Protein AF-A0A9D2MVN5-F1 (afdb_monomer)

Sequence (74 aa):
DLLFWPVYISYTPQEWTSGTREEYAVQAGKICGHTLLINSLCSGDGYGGAAQFVNGAVQAELPLGQEGLLVVDV

Secondary structure (DSSP, 8-state):
--EEEEE-----HHHIIIIIHHHHHHHHHTT-SEEEEEE-B-SSS-B---EEEETTEEEEEPPTT---------

pLDDT: mean 97.03, std 1.96, range [86.69, 98.69]

Structure (mmCIF, N/CA/C/O backbone):
data_AF-A0A9D2MVN5-F1
#
_entry.id   AF-A0A9D2MVN5-F1
#
loop_
_atom_site.group_PDB
_atom_site.id
_atom_site.type_symbol
_atom_site.label_atom_id
_atom_site.label_alt_id
_atom_site.label_comp_id
_atom_site.label_asym_id
_atom_site.label_entity_id
_atom_site.label_seq_id
_atom_site.pdbx_PDB_ins_code
_atom_site.Cartn_x
_atom_site.Cartn_y
_atom_site.Cartn_z
_atom_site.occupancy
_atom_site.B_iso_or_equiv
_atom_site.auth_seq_id
_atom_site.auth_comp_id
_atom_site.auth_asym_id
_atom_site.auth_atom_id
_atom_site.pdbx_PDB_model_num
ATOM 1 N N . ASP A 1 1 ? -15.070 -1.181 11.488 1.00 90.25 1 ASP A N 1
ATOM 2 C CA . ASP A 1 1 ? -14.998 -0.143 10.441 1.00 90.25 1 ASP A CA 1
ATOM 3 C C . ASP A 1 1 ? -13.918 -0.488 9.440 1.00 90.25 1 ASP A C 1
ATOM 5 O O . ASP A 1 1 ? -12.952 -1.140 9.820 1.00 90.25 1 ASP A O 1
ATOM 9 N N . LEU A 1 2 ? -14.110 -0.087 8.186 1.00 97.25 2 LEU A N 1
ATOM 10 C CA . LEU A 1 2 ? -13.176 -0.315 7.088 1.00 97.25 2 LEU A CA 1
ATOM 11 C C . LEU A 1 2 ? -13.024 0.983 6.295 1.00 97.25 2 LEU A C 1
ATOM 13 O O . LEU A 1 2 ? -14.025 1.559 5.865 1.00 97.25 2 LEU A O 1
ATOM 17 N N . LEU A 1 3 ? -11.787 1.425 6.084 1.00 97.88 3 LEU A N 1
ATOM 18 C CA . LEU A 1 3 ? -11.472 2.579 5.248 1.00 97.88 3 LEU A CA 1
ATOM 19 C C . LEU A 1 3 ? -10.955 2.120 3.883 1.00 97.88 3 LEU A C 1
ATOM 21 O O . LEU A 1 3 ? -9.893 1.512 3.796 1.00 97.88 3 LEU A O 1
ATOM 25 N N . PHE A 1 4 ? -11.658 2.471 2.809 1.00 98.06 4 PHE A N 1
ATOM 26 C CA . PHE A 1 4 ? -11.091 2.436 1.460 1.00 98.06 4 PHE A CA 1
ATOM 27 C C . PHE A 1 4 ? -10.333 3.739 1.214 1.00 98.06 4 PHE A C 1
ATOM 29 O O . PHE A 1 4 ? -10.921 4.818 1.295 1.00 98.06 4 PHE A O 1
ATOM 36 N N . TRP A 1 5 ? -9.041 3.645 0.911 1.00 97.81 5 TRP A N 1
ATOM 37 C CA . TRP A 1 5 ? -8.159 4.794 0.748 1.00 97.81 5 TRP A CA 1
ATOM 38 C C . TRP A 1 5 ? -7.545 4.830 -0.660 1.00 97.81 5 TRP A C 1
ATOM 40 O O . TRP A 1 5 ? -6.396 4.423 -0.855 1.00 97.81 5 TRP A O 1
ATOM 50 N N . PRO A 1 6 ? -8.314 5.288 -1.668 1.00 97.81 6 PRO A N 1
ATOM 51 C CA . PRO A 1 6 ? -7.784 5.525 -3.001 1.00 97.81 6 PRO A CA 1
ATOM 52 C C . PRO A 1 6 ? -6.867 6.750 -2.985 1.00 97.81 6 PRO A C 1
ATOM 54 O O . PRO A 1 6 ? -7.270 7.840 -2.575 1.00 97.81 6 PRO A O 1
ATOM 57 N N . VAL A 1 7 ? -5.632 6.568 -3.437 1.00 96.38 7 VAL A N 1
ATOM 58 C CA . VAL A 1 7 ? -4.600 7.607 -3.500 1.00 96.38 7 VAL A CA 1
ATOM 59 C C . VAL A 1 7 ? -3.846 7.529 -4.824 1.00 96.38 7 VAL A C 1
ATOM 61 O O . VAL A 1 7 ? -3.868 6.507 -5.505 1.00 96.38 7 VAL A O 1
ATOM 64 N N . TYR A 1 8 ? -3.163 8.616 -5.180 1.00 96.81 8 TYR A N 1
ATOM 65 C CA . TYR A 1 8 ? -2.104 8.593 -6.184 1.00 96.81 8 TYR A CA 1
ATOM 66 C C . TYR A 1 8 ? -0.794 8.937 -5.490 1.00 96.81 8 TYR A C 1
ATOM 68 O O . TYR A 1 8 ? -0.611 10.067 -5.035 1.00 96.81 8 TYR A O 1
ATOM 76 N N . ILE A 1 9 ? 0.095 7.957 -5.390 1.00 96.56 9 ILE A N 1
ATOM 77 C CA . ILE A 1 9 ? 1.446 8.135 -4.866 1.00 96.56 9 ILE A CA 1
ATOM 78 C C . ILE A 1 9 ? 2.450 7.606 -5.883 1.00 96.56 9 ILE A C 1
ATOM 80 O O . ILE A 1 9 ? 2.245 6.554 -6.493 1.00 96.56 9 ILE A O 1
ATOM 84 N N . SER A 1 10 ? 3.542 8.347 -6.041 1.00 96.94 10 SER A N 1
ATOM 85 C CA . SER A 1 10 ? 4.591 8.081 -7.025 1.00 96.94 10 SER A CA 1
ATOM 86 C C . SER A 1 10 ? 5.924 7.688 -6.385 1.00 96.94 10 SER A C 1
ATOM 88 O O . SER A 1 10 ? 6.983 7.864 -6.989 1.00 96.94 10 SER A O 1
ATOM 90 N N . TYR A 1 11 ? 5.884 7.175 -5.148 1.00 97.19 11 TYR A N 1
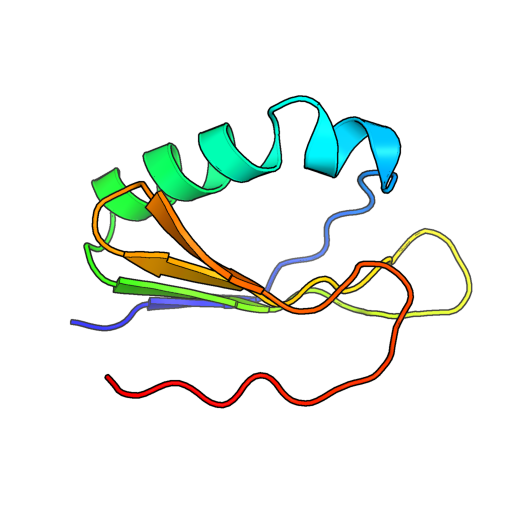ATOM 91 C CA . TYR A 1 11 ? 7.076 6.670 -4.474 1.00 97.19 11 TYR A CA 1
ATOM 92 C C . TYR A 1 11 ? 7.690 5.544 -5.288 1.00 97.19 11 TYR A C 1
ATOM 94 O O . TYR A 1 11 ? 7.024 4.568 -5.641 1.00 97.19 11 TYR A O 1
ATOM 102 N N . THR A 1 12 ? 8.985 5.665 -5.539 1.00 96.12 12 THR A N 1
ATOM 103 C CA . THR A 1 12 ? 9.765 4.590 -6.132 1.00 96.12 12 THR A CA 1
ATOM 104 C C . THR A 1 12 ? 9.728 3.350 -5.231 1.00 96.12 12 THR A C 1
ATOM 106 O O . THR A 1 12 ? 9.564 3.465 -4.010 1.00 96.12 12 THR A O 1
ATOM 109 N N . PRO A 1 13 ? 9.960 2.144 -5.784 1.00 95.88 13 PRO A N 1
ATOM 110 C CA . PRO A 1 13 ? 10.066 0.932 -4.975 1.00 95.88 13 PRO A CA 1
ATOM 111 C C . PRO A 1 13 ? 11.078 1.043 -3.831 1.00 95.88 13 PRO A C 1
ATOM 113 O O . PRO A 1 13 ? 10.856 0.491 -2.755 1.00 95.88 13 PRO A O 1
ATOM 116 N N . GLN A 1 14 ? 12.166 1.790 -4.039 1.00 97.06 14 GLN A N 1
ATOM 117 C CA . GLN A 1 14 ? 13.160 2.039 -3.002 1.00 97.06 14 GLN A CA 1
ATOM 118 C C . GLN A 1 14 ? 12.589 2.893 -1.868 1.00 97.06 14 GLN A C 1
ATOM 120 O O . GLN A 1 14 ? 12.714 2.500 -0.716 1.00 97.06 14 GLN A O 1
ATOM 125 N N . GLU A 1 15 ? 11.957 4.029 -2.166 1.00 97.38 15 GLU A N 1
ATOM 126 C CA . GLU A 1 15 ? 11.362 4.898 -1.140 1.00 97.38 15 GLU A CA 1
ATOM 127 C C . GLU A 1 15 ? 10.288 4.153 -0.344 1.00 97.38 15 GLU A C 1
ATOM 129 O O . GLU A 1 15 ? 10.336 4.134 0.885 1.00 97.38 15 GLU A O 1
ATOM 134 N N . TRP A 1 16 ? 9.388 3.450 -1.041 1.00 97.19 16 TRP A N 1
ATOM 135 C CA . TRP A 1 16 ? 8.317 2.685 -0.405 1.00 97.19 16 TRP A CA 1
ATOM 136 C C . TRP A 1 16 ? 8.855 1.659 0.597 1.00 97.19 16 TRP A C 1
ATOM 138 O O . TRP A 1 16 ? 8.407 1.608 1.741 1.00 97.19 16 TRP A O 1
ATOM 148 N N . THR A 1 17 ? 9.860 0.881 0.186 1.00 95.19 17 THR A N 1
ATOM 149 C CA . THR A 1 17 ? 10.459 -0.183 1.010 1.00 95.19 17 THR A CA 1
ATOM 150 C C . THR A 1 17 ? 11.457 0.325 2.052 1.00 95.19 17 THR A C 1
ATOM 152 O O . THR A 1 17 ? 11.838 -0.435 2.940 1.00 95.19 17 THR A O 1
ATOM 155 N N . SER A 1 18 ? 11.856 1.600 1.990 1.00 97.06 18 SER A N 1
ATOM 156 C CA . SER A 1 18 ? 12.813 2.220 2.922 1.00 97.06 18 SER A CA 1
ATOM 157 C C . SER A 1 18 ? 12.140 2.889 4.129 1.00 97.06 18 SER A C 1
ATOM 159 O O . SER A 1 18 ? 12.738 3.762 4.754 1.00 97.06 18 SER A O 1
ATOM 161 N N . GLY A 1 19 ? 10.912 2.488 4.470 1.00 95.75 19 GLY A N 1
ATOM 162 C CA . GLY A 1 19 ? 10.195 2.942 5.668 1.00 95.75 19 GLY A CA 1
ATOM 163 C C . GLY A 1 19 ? 8.921 3.744 5.393 1.00 95.75 19 GLY A C 1
ATOM 164 O O . GLY A 1 19 ? 8.061 3.841 6.268 1.00 95.75 19 GLY A O 1
ATOM 165 N N . THR A 1 20 ? 8.748 4.289 4.182 1.00 97.94 20 THR A N 1
ATOM 166 C CA . THR A 1 20 ? 7.545 5.066 3.831 1.00 97.94 20 THR A CA 1
ATOM 167 C C . THR A 1 20 ? 6.272 4.225 3.942 1.00 97.94 20 THR A C 1
ATOM 169 O O . THR A 1 20 ? 5.250 4.718 4.419 1.00 97.94 20 THR A O 1
ATOM 172 N N . ARG A 1 21 ? 6.328 2.942 3.565 1.00 97.75 21 ARG A N 1
ATOM 173 C CA . ARG A 1 21 ? 5.210 2.001 3.714 1.00 97.75 21 ARG A CA 1
ATOM 174 C C . ARG A 1 21 ? 4.738 1.890 5.167 1.00 97.75 21 ARG A C 1
ATOM 176 O O . ARG A 1 21 ? 3.541 1.970 5.444 1.00 97.75 21 ARG A O 1
ATOM 183 N N . GLU A 1 22 ? 5.666 1.701 6.099 1.00 98.56 22 GLU A N 1
ATOM 184 C CA . GLU A 1 22 ? 5.375 1.560 7.527 1.00 98.56 22 GLU A CA 1
ATOM 185 C C . GLU A 1 22 ? 4.808 2.856 8.110 1.00 98.56 22 GLU A C 1
ATOM 187 O O . GLU A 1 22 ? 3.848 2.822 8.881 1.00 98.56 22 GLU A O 1
ATOM 192 N N . GLU A 1 23 ? 5.346 4.008 7.706 1.00 98.25 23 GLU A N 1
ATOM 193 C CA . GLU A 1 23 ? 4.807 5.310 8.098 1.00 98.25 23 GLU A CA 1
ATOM 194 C C . GLU A 1 23 ? 3.350 5.472 7.649 1.00 98.25 23 GLU A C 1
ATOM 196 O O . GLU A 1 23 ? 2.508 5.902 8.442 1.00 98.25 23 GLU A O 1
ATOM 201 N N . TYR A 1 24 ? 3.025 5.067 6.416 1.00 97.69 24 TYR A N 1
ATOM 202 C CA . TYR A 1 24 ? 1.653 5.074 5.901 1.00 97.69 24 TYR A CA 1
ATOM 203 C C . TYR A 1 24 ? 0.724 4.187 6.727 1.00 97.69 24 TYR A C 1
ATOM 205 O O . TYR A 1 24 ? -0.356 4.638 7.121 1.00 97.69 24 TYR A O 1
ATOM 213 N N . ALA A 1 25 ? 1.152 2.961 7.035 1.00 98.44 25 ALA A N 1
ATOM 214 C CA . ALA A 1 25 ? 0.375 2.052 7.866 1.00 98.44 25 ALA A CA 1
ATOM 215 C C . ALA A 1 25 ? 0.080 2.680 9.238 1.00 98.44 25 ALA A C 1
ATOM 217 O O . ALA A 1 25 ? -1.082 2.737 9.648 1.00 98.44 25 ALA A O 1
ATOM 218 N N . VAL A 1 26 ? 1.097 3.245 9.903 1.00 98.69 26 VAL A N 1
ATOM 219 C CA . VAL A 1 26 ? 0.961 3.908 11.211 1.00 98.69 26 VAL A CA 1
ATOM 220 C C . VAL A 1 26 ? -0.010 5.087 11.156 1.00 98.69 26 VAL A C 1
ATOM 222 O O . VAL A 1 26 ? -0.834 5.233 12.061 1.00 98.69 26 VAL A O 1
ATOM 225 N N . GLN A 1 27 ? 0.059 5.940 10.129 1.00 97.88 27 GLN A N 1
ATOM 226 C CA . GLN A 1 27 ? -0.872 7.068 10.009 1.00 97.88 27 GLN A CA 1
ATOM 227 C C . GLN A 1 27 ? -2.305 6.597 9.740 1.00 97.88 27 GLN A C 1
ATOM 229 O O . GLN A 1 27 ? -3.229 7.102 10.377 1.00 97.88 27 GLN A O 1
ATOM 234 N N . ALA A 1 28 ? -2.497 5.597 8.873 1.00 97.75 28 ALA A N 1
ATOM 235 C CA . ALA A 1 28 ? -3.811 5.012 8.613 1.00 97.75 28 ALA A CA 1
ATOM 236 C C . ALA A 1 28 ? -4.438 4.437 9.894 1.00 97.75 28 ALA A C 1
ATOM 238 O O . ALA A 1 28 ? -5.600 4.714 10.192 1.00 97.75 28 ALA A O 1
ATOM 239 N N . GLY A 1 29 ? -3.642 3.735 10.709 1.00 97.94 29 GLY A N 1
ATOM 240 C CA . GLY A 1 29 ? -4.079 3.154 11.982 1.00 97.94 29 GLY A CA 1
ATOM 241 C C . GLY A 1 29 ? -4.581 4.170 13.015 1.00 97.94 29 GLY A C 1
ATOM 242 O O . GLY A 1 29 ? -5.382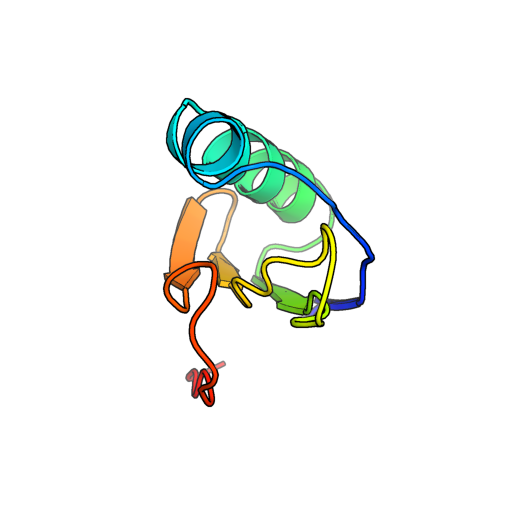 3.813 13.876 1.00 97.94 29 GLY A O 1
ATOM 243 N N . LYS A 1 30 ? -4.171 5.444 12.923 1.00 98.06 30 LYS A N 1
ATOM 244 C CA . LYS A 1 30 ? -4.699 6.527 13.777 1.00 98.06 30 LYS A CA 1
ATOM 245 C C . LYS A 1 30 ? -6.110 6.966 13.383 1.00 98.06 30 LYS A C 1
ATOM 247 O O . LYS A 1 30 ? -6.790 7.589 14.193 1.00 98.06 30 LYS A O 1
ATOM 252 N N . ILE A 1 31 ? -6.524 6.687 12.147 1.00 96.69 31 ILE A N 1
ATOM 253 C CA . ILE A 1 31 ? -7.827 7.068 11.589 1.00 96.69 31 ILE A CA 1
ATOM 254 C C . ILE A 1 31 ? -8.782 5.875 11.644 1.00 96.69 31 ILE A C 1
ATOM 256 O O . ILE A 1 31 ? -9.908 6.006 12.117 1.00 96.69 31 ILE A O 1
ATOM 260 N N . CYS A 1 32 ? -8.336 4.712 11.166 1.00 97.75 32 CYS A N 1
ATOM 261 C CA . CYS A 1 32 ? -9.120 3.486 11.145 1.00 97.75 32 CYS A CA 1
ATOM 262 C C . CYS A 1 32 ? -8.218 2.266 11.356 1.00 97.75 32 CYS A C 1
ATOM 264 O O . CYS A 1 32 ? -7.209 2.096 10.671 1.00 97.75 32 CYS A O 1
ATOM 266 N N . GLY A 1 33 ? -8.619 1.378 12.270 1.00 97.19 33 GLY A N 1
ATOM 267 C CA . GLY A 1 33 ? -7.887 0.144 12.563 1.00 97.19 33 GLY A CA 1
ATOM 268 C C . GLY A 1 33 ? -7.809 -0.834 11.386 1.00 97.19 33 GLY A C 1
ATOM 269 O O . GLY A 1 33 ? -6.970 -1.724 11.417 1.00 97.19 33 GLY A O 1
ATOM 270 N N . HIS A 1 34 ? -8.627 -0.672 10.341 1.00 98.06 34 HIS A N 1
ATOM 271 C CA . HIS A 1 34 ? -8.550 -1.469 9.119 1.00 98.06 34 HIS A CA 1
ATOM 272 C C . HIS A 1 34 ? -8.677 -0.558 7.888 1.00 98.06 34 HIS A C 1
ATOM 274 O O . HIS A 1 34 ? -9.727 0.036 7.647 1.00 98.06 34 HIS A O 1
ATOM 280 N N . THR A 1 35 ? -7.599 -0.437 7.110 1.00 98.56 35 THR A N 1
ATOM 281 C CA . THR A 1 35 ? -7.526 0.417 5.915 1.00 98.56 35 THR A CA 1
ATOM 282 C C . THR A 1 35 ? -7.041 -0.368 4.698 1.00 98.56 35 THR A C 1
ATOM 284 O O . THR A 1 35 ? -6.083 -1.129 4.792 1.00 98.56 35 THR A O 1
ATOM 287 N N . LEU A 1 36 ? -7.672 -0.144 3.547 1.00 98.56 36 LEU A N 1
ATOM 288 C CA . LEU A 1 36 ? -7.280 -0.672 2.243 1.00 98.56 36 LEU A CA 1
ATOM 289 C C . LEU A 1 36 ? -6.770 0.477 1.376 1.00 98.56 36 LEU A C 1
ATOM 291 O O . LEU A 1 36 ? -7.555 1.288 0.884 1.00 98.56 36 LEU A O 1
ATOM 295 N N . LEU A 1 37 ? -5.454 0.554 1.205 1.00 98.44 37 LEU A N 1
ATOM 296 C CA . LEU A 1 37 ? -4.806 1.492 0.301 1.00 98.44 37 LEU A CA 1
ATOM 297 C C . LEU A 1 37 ? -4.913 0.979 -1.134 1.00 98.44 37 LEU A C 1
ATOM 299 O O . LEU A 1 37 ? -4.535 -0.154 -1.436 1.00 98.44 37 LEU A O 1
ATOM 303 N N . ILE A 1 38 ? -5.398 1.841 -2.025 1.00 98.31 38 ILE A N 1
ATOM 304 C CA . ILE A 1 38 ? -5.528 1.561 -3.455 1.00 98.31 38 ILE A CA 1
ATOM 305 C C . ILE A 1 38 ? -4.747 2.640 -4.199 1.00 98.31 38 ILE A C 1
ATOM 307 O O . ILE A 1 38 ? -5.095 3.815 -4.116 1.00 98.31 38 ILE A O 1
ATOM 311 N N . ASN A 1 39 ? -3.698 2.243 -4.918 1.00 97.94 39 ASN A N 1
ATOM 312 C CA . ASN A 1 39 ? -2.872 3.145 -5.717 1.00 97.94 39 ASN A CA 1
ATOM 313 C C . ASN A 1 39 ? -2.849 2.708 -7.185 1.00 97.94 39 ASN A C 1
ATOM 315 O O . ASN A 1 39 ? -2.970 1.521 -7.495 1.00 97.94 39 ASN A O 1
ATOM 319 N N . SER A 1 40 ? -2.677 3.672 -8.084 1.00 97.44 40 SER A N 1
ATOM 320 C CA . SER A 1 40 ? -2.643 3.436 -9.527 1.00 97.44 40 SER A CA 1
ATOM 321 C C . SER A 1 40 ? -1.332 2.784 -9.967 1.00 97.44 40 SER A C 1
ATOM 323 O O . SER A 1 40 ? -0.249 3.247 -9.610 1.00 97.44 40 SER A O 1
ATOM 325 N N . LEU A 1 41 ? -1.437 1.751 -10.805 1.0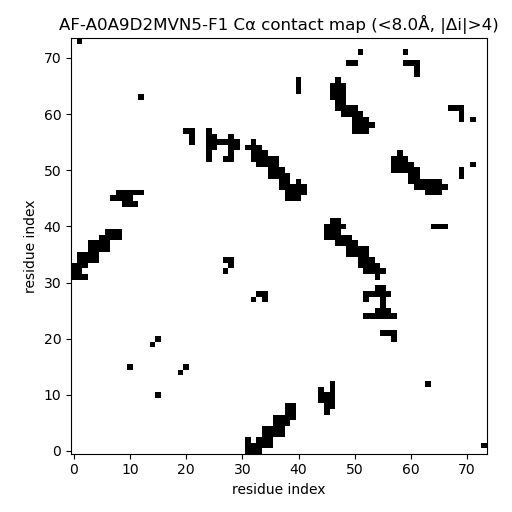0 97.50 41 LEU A N 1
ATOM 326 C CA . LEU A 1 41 ? -0.334 1.231 -11.612 1.00 97.50 41 LEU A CA 1
ATOM 327 C C . LEU A 1 41 ? -0.490 1.763 -13.039 1.00 97.50 41 LEU A C 1
ATOM 329 O O . LEU A 1 41 ? -1.508 1.508 -13.683 1.00 97.50 41 LEU A O 1
ATOM 333 N N . CYS A 1 42 ? 0.486 2.517 -13.535 1.00 95.50 42 CYS A N 1
ATOM 334 C CA . CYS A 1 42 ? 0.428 3.085 -14.879 1.00 95.50 42 CYS A CA 1
ATOM 335 C C . CYS A 1 42 ? 1.812 3.192 -15.524 1.00 95.50 42 CYS A C 1
ATOM 337 O O . CYS A 1 42 ? 2.848 3.099 -14.870 1.00 95.50 42 CYS A O 1
ATOM 339 N N . SER A 1 43 ? 1.831 3.408 -16.841 1.00 91.50 43 SER A N 1
ATOM 340 C CA . SER A 1 43 ? 3.049 3.801 -17.545 1.00 91.50 43 SER A CA 1
ATOM 341 C C . SER A 1 43 ? 3.472 5.198 -17.077 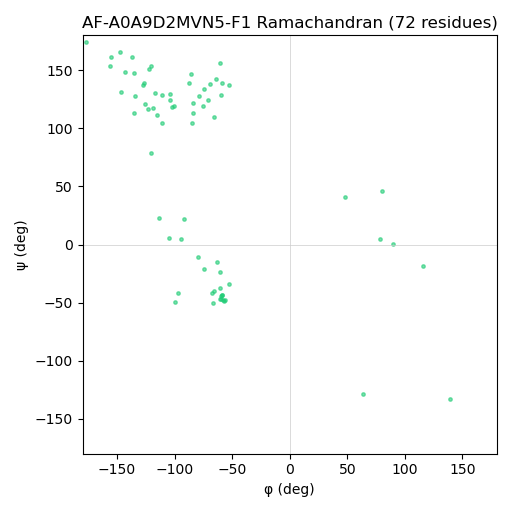1.00 91.50 43 SER A C 1
ATOM 343 O O . SER A 1 43 ? 2.793 6.176 -17.391 1.00 91.50 43 SER A O 1
ATOM 345 N N . GLY A 1 44 ? 4.571 5.290 -16.333 1.00 92.94 44 GLY A N 1
ATOM 346 C CA . GLY A 1 44 ? 5.029 6.533 -15.717 1.00 92.94 44 GLY A CA 1
ATOM 347 C C . GLY A 1 44 ? 5.550 6.275 -14.310 1.00 92.94 44 GLY A C 1
ATOM 348 O O . GLY A 1 44 ? 6.331 5.350 -14.104 1.00 92.94 44 GLY A O 1
ATOM 349 N N . ASP A 1 45 ? 5.117 7.100 -13.362 1.00 95.25 45 ASP A N 1
ATOM 350 C CA . ASP A 1 45 ? 5.547 7.072 -11.963 1.00 95.25 45 ASP A CA 1
ATOM 351 C C . ASP A 1 45 ? 4.503 6.469 -11.004 1.00 95.25 45 ASP A C 1
ATOM 353 O O . ASP A 1 45 ? 4.710 6.469 -9.794 1.00 95.25 45 ASP A O 1
ATOM 357 N N . GLY A 1 46 ? 3.394 5.931 -11.518 1.00 96.94 46 GLY A N 1
ATOM 358 C CA . GLY A 1 46 ? 2.416 5.187 -10.725 1.00 96.94 46 GLY A CA 1
ATOM 359 C C . GLY A 1 46 ? 2.818 3.721 -10.590 1.00 96.94 46 GLY A C 1
ATOM 360 O O . GLY A 1 46 ? 2.658 2.941 -11.530 1.00 96.94 46 GLY A O 1
ATOM 361 N N . TYR A 1 47 ? 3.316 3.333 -9.416 1.00 97.69 47 TYR A N 1
ATOM 362 C CA . TYR A 1 47 ? 3.851 1.987 -9.169 1.00 97.69 47 TYR A CA 1
ATOM 363 C C . TYR A 1 47 ? 2.840 0.996 -8.566 1.00 97.69 47 TYR A C 1
ATOM 365 O O . TYR A 1 47 ? 3.213 -0.133 -8.254 1.00 97.69 47 TYR A O 1
ATOM 373 N N . GLY A 1 48 ? 1.568 1.363 -8.395 1.00 97.62 48 GLY A N 1
ATOM 374 C CA . GLY A 1 48 ? 0.575 0.488 -7.768 1.00 97.62 48 GLY A CA 1
ATOM 375 C C . GLY A 1 48 ? 0.921 0.187 -6.309 1.00 97.62 48 GLY A C 1
ATOM 376 O O . GLY A 1 48 ? 1.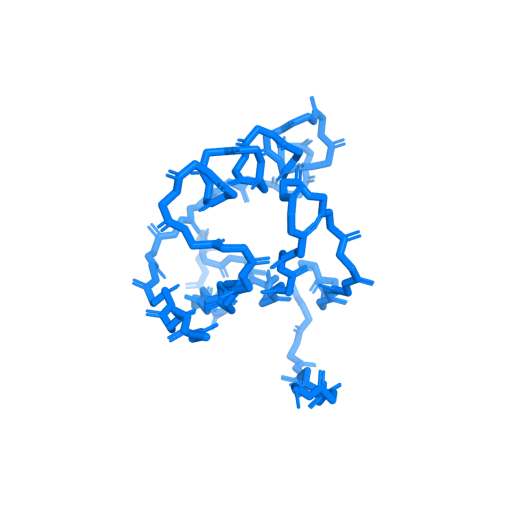163 1.111 -5.533 1.00 97.62 48 GLY A O 1
ATOM 377 N N . GLY A 1 49 ? 0.939 -1.097 -5.937 1.00 97.38 49 GLY A N 1
ATOM 378 C CA . GLY A 1 49 ? 1.236 -1.525 -4.566 1.00 97.38 49 GLY A CA 1
ATOM 379 C C . GLY A 1 49 ? 0.039 -1.396 -3.624 1.00 97.38 49 GLY A C 1
ATOM 380 O O . GLY A 1 49 ? 0.165 -0.852 -2.530 1.00 97.38 49 GLY A O 1
ATOM 381 N N . ALA A 1 50 ? -1.142 -1.855 -4.059 1.00 98.31 50 ALA A N 1
ATOM 382 C CA . ALA A 1 50 ? -2.311 -1.915 -3.183 1.00 98.31 50 ALA A CA 1
ATOM 383 C C . ALA A 1 50 ? -1.963 -2.673 -1.893 1.00 98.31 50 ALA A C 1
ATOM 385 O O . ALA A 1 50 ? -1.286 -3.701 -1.953 1.00 98.31 50 ALA A O 1
ATOM 386 N N . ALA A 1 51 ? -2.420 -2.170 -0.747 1.00 98.25 51 ALA A N 1
ATOM 387 C CA . ALA A 1 51 ? -2.013 -2.679 0.557 1.00 98.25 51 ALA A CA 1
ATOM 388 C C . ALA A 1 51 ? -3.162 -2.679 1.566 1.00 98.25 51 ALA A C 1
ATOM 390 O O . ALA A 1 51 ? -4.040 -1.819 1.553 1.00 98.25 51 ALA A O 1
ATOM 391 N N . GLN A 1 52 ? -3.121 -3.642 2.474 1.00 98.56 52 GLN A N 1
ATOM 392 C CA . GLN A 1 52 ? -3.972 -3.731 3.646 1.00 98.56 52 GLN A CA 1
ATOM 393 C C . GLN A 1 52 ? -3.163 -3.320 4.870 1.00 98.56 52 GLN A C 1
ATOM 395 O O . GLN A 1 52 ? -2.127 -3.915 5.181 1.00 98.56 52 GLN A O 1
ATOM 400 N N . PHE A 1 53 ? -3.676 -2.335 5.597 1.00 98.50 53 PHE A N 1
ATOM 401 C CA . PHE A 1 53 ? -3.143 -1.913 6.881 1.00 98.50 53 PHE A CA 1
ATOM 402 C C . PHE A 1 53 ? -4.113 -2.287 7.997 1.00 98.50 53 PHE A C 1
ATOM 404 O O . PHE A 1 53 ? -5.298 -1.948 7.940 1.00 98.50 53 PHE A O 1
ATOM 411 N N . VAL A 1 54 ? -3.599 -2.958 9.028 1.00 98.31 54 VAL A N 1
ATOM 412 C CA . VAL A 1 54 ? -4.358 -3.353 10.218 1.00 98.31 54 VAL A CA 1
ATOM 413 C C . VAL A 1 54 ? -3.643 -2.827 11.457 1.00 98.31 54 VAL A C 1
ATOM 415 O O . VAL A 1 54 ? -2.478 -3.131 11.693 1.00 98.31 54 VAL A O 1
ATOM 418 N N . ASN A 1 55 ? -4.340 -2.007 12.243 1.00 97.94 55 ASN A N 1
ATOM 419 C CA . ASN A 1 55 ? -3.878 -1.411 13.498 1.00 97.94 55 ASN A CA 1
ATOM 420 C C . ASN A 1 55 ? -2.483 -0.769 13.413 1.00 97.94 55 ASN A C 1
ATOM 422 O O . ASN A 1 55 ? -1.672 -0.894 14.328 1.00 97.94 55 ASN A O 1
ATOM 426 N N . GLY A 1 56 ? -2.201 -0.071 12.312 1.00 98.00 56 GLY A N 1
ATOM 427 C CA . GLY A 1 56 ? -0.923 0.614 12.129 1.00 98.00 56 GLY A CA 1
ATOM 428 C C . GLY A 1 56 ? 0.179 -0.219 11.470 1.00 98.00 56 GLY A C 1
ATOM 429 O O . GLY A 1 56 ? 1.281 0.292 11.304 1.00 98.00 56 GLY A O 1
ATOM 430 N N . ALA A 1 57 ? -0.090 -1.474 11.102 1.00 98.44 57 ALA A N 1
ATOM 431 C CA . ALA A 1 57 ? 0.884 -2.384 10.506 1.00 98.44 57 ALA A CA 1
ATOM 432 C C . ALA A 1 57 ? 0.449 -2.862 9.116 1.00 98.44 57 ALA A C 1
ATOM 434 O O . ALA A 1 57 ? -0.741 -2.929 8.808 1.00 98.44 57 ALA A O 1
ATOM 435 N N . VAL A 1 58 ? 1.426 -3.215 8.283 1.00 98.31 58 VAL A N 1
ATOM 436 C CA . VAL A 1 58 ? 1.189 -3.822 6.969 1.00 98.31 58 VAL A CA 1
ATOM 437 C C . VAL A 1 58 ? 0.792 -5.278 7.163 1.00 98.31 58 VAL A C 1
ATOM 439 O O . VAL A 1 58 ? 1.567 -6.060 7.707 1.00 98.31 58 VAL A O 1
ATOM 442 N N . GLN A 1 59 ? -0.409 -5.635 6.719 1.00 98.31 59 GLN A N 1
ATOM 443 C CA . GLN A 1 59 ? -0.925 -7.000 6.808 1.00 98.31 59 GLN A CA 1
ATOM 444 C C . GLN A 1 59 ? -0.713 -7.770 5.500 1.00 98.31 59 GLN A C 1
ATOM 446 O O . GLN A 1 59 ? -0.334 -8.939 5.522 1.00 98.31 59 GLN A O 1
ATOM 451 N N . ALA A 1 60 ? -0.947 -7.114 4.364 1.00 98.06 60 ALA A N 1
ATOM 452 C CA . ALA A 1 60 ? -0.755 -7.675 3.032 1.00 98.06 60 ALA A CA 1
ATOM 453 C C . ALA A 1 60 ? -0.535 -6.551 2.014 1.00 98.06 60 ALA A C 1
ATOM 455 O O . ALA A 1 60 ? -1.018 -5.438 2.212 1.00 98.06 60 ALA A O 1
ATOM 456 N N . GLU A 1 61 ? 0.164 -6.833 0.918 1.00 97.88 61 GLU A N 1
ATOM 457 C CA . GLU A 1 61 ? 0.333 -5.890 -0.190 1.00 97.88 61 GLU A CA 1
ATOM 458 C C . GLU A 1 61 ? 0.612 -6.611 -1.512 1.00 97.88 61 GLU A C 1
ATOM 460 O O . GLU A 1 61 ? 1.034 -7.771 -1.531 1.00 97.88 61 GLU A O 1
ATOM 465 N N . LEU A 1 62 ? 0.396 -5.905 -2.619 1.00 98.06 62 LEU A N 1
ATOM 466 C CA . LEU A 1 62 ? 0.925 -6.290 -3.922 1.00 98.06 62 LEU A CA 1
ATOM 467 C C . LEU A 1 62 ? 2.348 -5.746 -4.103 1.00 98.06 62 LEU A C 1
ATOM 469 O O . LEU A 1 62 ? 2.639 -4.634 -3.655 1.00 98.06 62 LEU A O 1
ATOM 473 N N . PRO A 1 63 ? 3.224 -6.464 -4.825 1.00 96.31 63 PRO A N 1
ATOM 474 C CA . PRO A 1 63 ? 4.503 -5.912 -5.247 1.00 96.31 63 PRO A CA 1
ATOM 475 C C . PRO A 1 63 ? 4.315 -4.648 -6.098 1.00 96.31 63 PRO A C 1
ATOM 477 O O . PRO A 1 63 ? 3.456 -4.602 -6.982 1.00 96.31 63 PRO A O 1
ATOM 480 N N . LEU A 1 64 ? 5.158 -3.637 -5.880 1.00 96.94 64 LEU A N 1
ATOM 48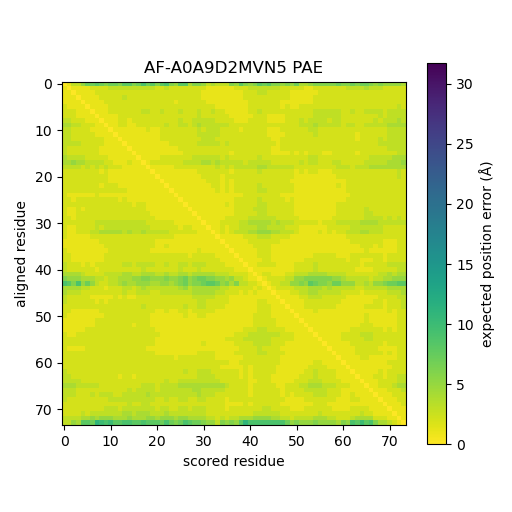1 C CA . LEU A 1 64 ? 5.169 -2.442 -6.724 1.00 96.94 64 LEU A CA 1
ATOM 482 C C . LEU A 1 64 ? 5.569 -2.801 -8.162 1.00 96.94 64 LEU A C 1
ATOM 484 O O . LEU A 1 64 ? 6.442 -3.637 -8.399 1.00 96.94 64 LEU A O 1
ATOM 488 N N . GLY A 1 65 ? 4.928 -2.142 -9.123 1.00 96.69 65 GLY A N 1
ATOM 489 C CA . GLY A 1 65 ? 5.151 -2.339 -10.553 1.00 96.69 65 GLY A CA 1
ATOM 490 C C . GLY A 1 65 ? 4.487 -3.587 -11.138 1.00 96.69 65 GLY A C 1
ATOM 491 O O . GLY A 1 65 ? 4.704 -3.873 -12.313 1.00 96.69 65 GLY A O 1
ATOM 492 N N . GLN A 1 66 ? 3.702 -4.336 -10.356 1.00 96.06 66 GLN A N 1
ATOM 493 C CA . GLN A 1 66 ? 3.040 -5.557 -10.817 1.00 96.06 66 GLN A CA 1
ATOM 494 C C . GLN A 1 66 ? 1.520 -5.416 -10.771 1.00 96.06 66 GLN A C 1
ATOM 496 O O . GLN A 1 66 ? 0.945 -5.009 -9.762 1.00 96.06 66 GLN A O 1
ATOM 501 N N . GLU A 1 67 ? 0.870 -5.761 -11.883 1.00 97.12 67 GLU A N 1
ATOM 502 C CA . GLU A 1 67 ? -0.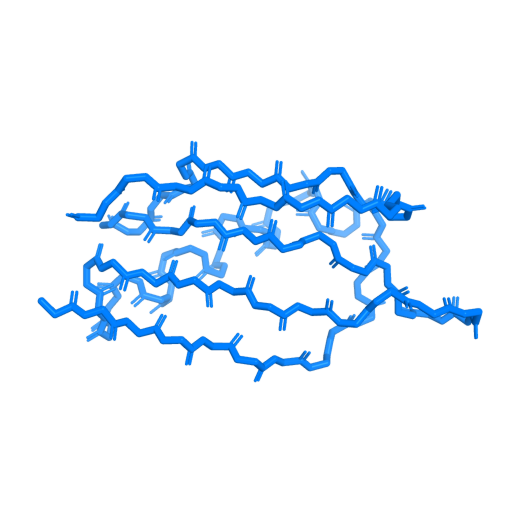584 -5.873 -11.938 1.00 97.12 67 GLU A CA 1
ATOM 503 C C . GLU A 1 67 ? -1.033 -7.088 -11.120 1.00 97.12 67 GLU A C 1
ATOM 505 O O . GLU A 1 67 ? -0.417 -8.155 -11.167 1.00 97.12 67 GLU A O 1
ATOM 510 N N . GLY A 1 68 ? -2.113 -6.933 -10.361 1.00 97.25 68 GLY A N 1
ATOM 511 C CA . GLY A 1 68 ? -2.643 -8.005 -9.536 1.00 97.25 68 GLY A CA 1
ATOM 512 C C . GLY A 1 68 ? 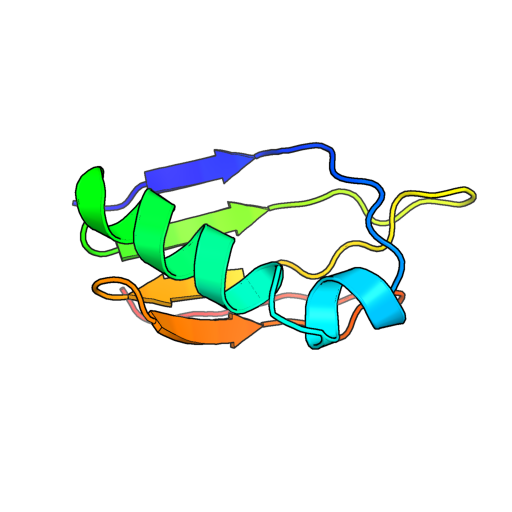-3.919 -7.606 -8.812 1.00 97.25 68 GLY A C 1
ATOM 513 O O . GLY A 1 68 ? -4.347 -6.452 -8.847 1.00 97.25 68 GLY A O 1
ATOM 514 N N . LEU A 1 69 ? -4.515 -8.585 -8.135 1.00 97.88 69 LEU A N 1
ATOM 515 C CA . LEU A 1 69 ? -5.683 -8.398 -7.284 1.00 97.88 69 LEU A CA 1
ATOM 516 C C . LEU A 1 69 ? -5.320 -8.788 -5.852 1.00 97.88 69 LEU A C 1
ATOM 518 O O . LEU A 1 69 ? -5.005 -9.947 -5.586 1.00 97.88 69 LEU A O 1
ATOM 522 N N . LEU A 1 70 ? -5.386 -7.825 -4.935 1.00 97.88 70 LEU A N 1
ATOM 523 C CA . LEU A 1 70 ? -5.264 -8.093 -3.508 1.00 97.88 70 LEU A CA 1
ATOM 524 C C . LEU A 1 70 ? -6.635 -8.505 -2.961 1.00 97.88 70 LEU A C 1
ATOM 526 O O . LEU A 1 70 ? -7.560 -7.694 -2.937 1.00 97.88 70 LEU A O 1
ATOM 530 N N . VAL A 1 71 ? -6.764 -9.761 -2.534 1.00 97.56 71 VAL A N 1
ATOM 531 C CA . VAL A 1 71 ? -7.964 -10.286 -1.864 1.00 97.56 71 VAL A CA 1
ATOM 532 C C . VAL A 1 71 ? -7.661 -10.409 -0.376 1.00 97.56 71 VAL A C 1
ATOM 534 O O . VAL A 1 71 ? -6.634 -10.977 -0.009 1.00 97.56 71 VAL A O 1
ATOM 537 N N . VAL A 1 72 ? -8.539 -9.867 0.467 1.00 95.69 72 VAL A N 1
ATOM 538 C CA . VAL A 1 72 ? -8.359 -9.834 1.923 1.00 95.69 72 VAL A CA 1
ATOM 539 C C . VAL A 1 72 ? -9.641 -10.230 2.634 1.00 95.69 72 VAL A C 1
ATOM 541 O O . VAL A 1 72 ? -10.737 -9.925 2.161 1.00 95.69 72 VAL A O 1
ATOM 544 N N . ASP A 1 73 ? -9.480 -10.865 3.789 1.00 92.69 73 ASP A N 1
ATOM 545 C CA . ASP A 1 73 ? -10.565 -11.096 4.737 1.00 92.69 73 ASP A CA 1
ATOM 546 C C . ASP A 1 73 ? -10.691 -9.889 5.677 1.00 92.69 73 ASP A C 1
ATOM 548 O O . ASP A 1 73 ? -9.681 -9.306 6.097 1.00 92.69 73 ASP A O 1
ATOM 552 N N . VAL A 1 74 ? -11.934 -9.496 5.973 1.00 86.69 74 VAL A N 1
ATOM 553 C CA . VAL A 1 74 ? -12.271 -8.243 6.669 1.00 86.69 74 VAL A CA 1
ATOM 554 C C . VAL A 1 74 ? -13.073 -8.471 7.936 1.00 86.69 74 VAL A C 1
ATOM 556 O O . VAL A 1 74 ? -14.051 -9.247 7.874 1.00 86.69 74 VAL A O 1
#

Nearest PDB structures (foldseek):
  6xb4-assembly2_C  TM=4.311E-01  e=1.164E-01  Pieris rapae granulovirus
  6xb4-assembly1_A  TM=4.175E-01  e=1.245E-01  Pieris rapae granulovirus
  2gk4-assembly1_A  TM=5.217E-01  e=6.257E-01  Strepto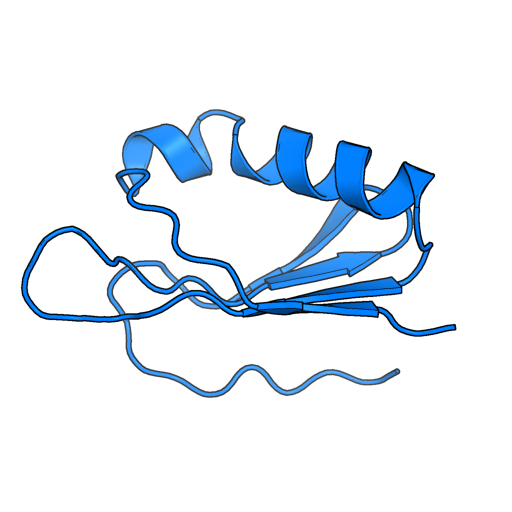coccus pneumoniae TIGR4
  6xb4-assembly1_B  TM=4.389E-01  e=5.469E-01  Pieris rapae granulovirus
  8fl0-assembly1_ND  TM=4.544E-01  e=5.035E+00  Homo sapiens

Radius of gyration: 11.47 Å; Cα contacts (8 Å, |Δi|>4): 155; chains: 1; bounding box: 28×20×31 Å

Mean predicted aligned error: 2.06 Å

Organism: NCBI:txid2838417

Foldseek 3Di:
DEAEAEDEDLDDLCRCVVCVVLVVLQVVLVVPQWYWYFYDQDDDRGFTWTFIRGNSDTPDIDRTNDDDDDDDDD

Solvent-accessible surface area (backbone atoms only — not comparable to full-atom values): 4251 Å² total; per-residue (Å²): 125,76,41,81,43,79,49,86,60,59,62,49,70,65,53,36,73,71,50,51,50,54,52,50,17,41,57,44,29,75,77,36,53,29,30,38,42,39,37,48,67,52,98,79,58,30,29,29,39,35,30,34,25,45,68,26,35,80,74,49,67,46,60,65,74,52,90,82,82,87,84,81,91,132